Protein AF-A0A0B2SKM9-F1 (afdb_monomer)

Secondary structure (DSSP, 8-state):
-HHHHHHHHHHHHHHTT-GGGHHHHHHHHHHHHHHSPPTTTSS-HHHHHHHHHHHHHHHHHHHHHHHHHHHHHHHHHHHHHHHHS------TT----EE--TTS-SSS---S-TTSS-SEE---

Mean predicted aligned error: 12.48 Å

Organism: Glycine soja (NCBI:txid3848)

InterPro domains:
  IPR012337 Ribonuclease H-like superfamily [SSF53098] (1-51)
  IPR036397 Ribonuclease H superfamily [G3DSA:3.30.420.10] (1-88)

pLDDT: mean 85.57, std 10.6, range [57.41, 98.44]

Foldseek 3Di:
DVLVVQLVVQLCVPCVVPVVCSVVSSVVSVVCQQADQDPVPRGGVVVVVVVVVVVVVVVVVVVVVVVVVVVVVVVVVVVVVVVVDDDDDDDPPDFDWDFDDLPPDPPQPDDPDSVPDDRTDDRD

Nearest PDB structures (foldseek):
  7q5b-assembly1_A  TM=4.207E-01  e=1.560E-02  Saccharomyces cerevisiae S288C

Solvent-accessible surface area (backbone atoms only — not comparable to full-atom values): 7584 Å² total; per-residue (Å²): 115,73,66,60,52,54,44,48,53,49,46,58,72,69,25,72,89,45,70,89,52,42,73,68,52,46,57,54,39,51,52,48,56,38,63,41,63,38,89,90,74,74,43,17,57,46,56,51,53,54,52,50,52,53,50,51,54,53,50,53,55,51,51,53,53,49,53,53,52,51,53,52,51,53,51,51,54,50,52,58,52,50,73,72,49,80,92,79,89,82,59,95,89,61,73,42,69,47,74,66,64,85,91,80,47,81,89,76,69,86,57,102,47,78,90,78,46,80,64,58,46,71,74,82

Sequence (124 aa):
EAMNRVVEQYLRAFVHQKPSSWGHYLIWAEWSYNTLTHSATGMSPYEITFAVEEWLTQRDRMLTSLVKKLSKAQQHMKEIANQQCRDVSYKEGDQVLVKLRPRRQTSVSGGVHSKLAKRFYGPF

Radius of gyration: 35.42 Å; Cα contacts (8 Å, |Δi|>4): 61; chains: 1; bounding box: 75×32×77 Å

Structure (mmCIF, N/CA/C/O backbone):
data_AF-A0A0B2SKM9-F1
#
_entry.id   AF-A0A0B2SKM9-F1
#
loop_
_atom_site.group_PDB
_atom_site.id
_atom_site.type_symbol
_atom_site.label_atom_id
_atom_site.label_alt_id
_atom_site.label_comp_id
_atom_site.label_asym_id
_atom_site.label_entity_id
_atom_site.label_seq_id
_atom_site.pdbx_PDB_ins_code
_atom_site.Cartn_x
_atom_site.Cartn_y
_atom_site.Cartn_z
_atom_site.occupancy
_atom_site.B_iso_or_equiv
_atom_site.auth_seq_id
_atom_site.auth_comp_id
_atom_site.auth_asym_id
_atom_site.auth_atom_id
_atom_site.pdbx_PDB_model_num
ATOM 1 N N . GLU A 1 1 ? 4.123 -0.055 -31.201 1.00 65.62 1 GLU A N 1
ATOM 2 C CA . GLU A 1 1 ? 4.823 0.054 -29.906 1.00 65.62 1 GLU A CA 1
ATOM 3 C C . GLU A 1 1 ? 6.156 0.776 -30.103 1.00 65.62 1 GLU A C 1
ATOM 5 O O . GLU A 1 1 ? 6.829 0.491 -31.088 1.00 65.62 1 GLU A O 1
ATOM 10 N N . ALA A 1 2 ? 6.493 1.769 -29.271 1.00 72.62 2 ALA A N 1
ATOM 11 C CA . ALA A 1 2 ? 7.671 2.630 -29.473 1.00 72.62 2 ALA A CA 1
ATOM 12 C C . ALA A 1 2 ? 9.001 1.916 -29.167 1.00 72.62 2 ALA A C 1
ATOM 14 O O . ALA A 1 2 ? 9.966 2.097 -29.903 1.00 72.62 2 ALA A O 1
ATOM 15 N N . MET A 1 3 ? 9.013 1.044 -28.154 1.00 76.94 3 MET A N 1
ATOM 16 C CA . MET A 1 3 ? 10.150 0.186 -27.799 1.00 76.94 3 MET A CA 1
ATOM 17 C C . MET A 1 3 ? 10.606 -0.677 -28.979 1.00 76.94 3 MET A C 1
ATOM 19 O O . MET A 1 3 ? 11.771 -0.634 -29.365 1.00 76.94 3 MET A O 1
ATOM 23 N N . ASN A 1 4 ? 9.667 -1.386 -29.616 1.00 82.06 4 ASN A N 1
ATOM 24 C CA . ASN A 1 4 ? 9.984 -2.289 -30.726 1.00 82.06 4 ASN A CA 1
ATOM 25 C C . ASN A 1 4 ? 10.637 -1.548 -31.896 1.00 82.06 4 ASN A C 1
ATOM 27 O O . ASN A 1 4 ? 11.501 -2.113 -32.549 1.00 82.06 4 ASN A O 1
ATOM 31 N N . ARG A 1 5 ? 10.298 -0.269 -32.121 1.00 83.81 5 ARG A N 1
ATOM 32 C CA . ARG A 1 5 ? 10.947 0.551 -33.157 1.00 83.81 5 ARG A CA 1
ATOM 33 C C . ARG A 1 5 ? 12.410 0.848 -32.830 1.00 83.81 5 ARG A C 1
ATOM 35 O O . ARG A 1 5 ? 13.239 0.794 -33.729 1.00 83.81 5 ARG A O 1
ATOM 42 N N . VAL A 1 6 ? 12.726 1.147 -31.568 1.00 81.75 6 VAL A N 1
ATOM 43 C CA . VAL A 1 6 ? 14.104 1.422 -31.122 1.00 81.75 6 VAL A CA 1
ATOM 44 C C . VAL A 1 6 ? 14.956 0.159 -31.220 1.00 81.75 6 VAL A C 1
ATOM 46 O O . VAL A 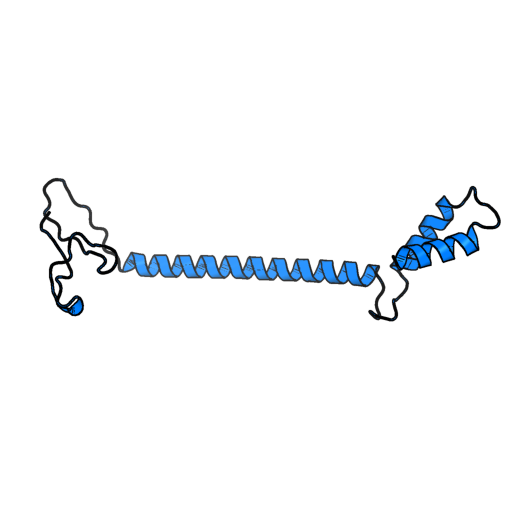1 6 ? 16.037 0.186 -31.806 1.00 81.75 6 VAL A O 1
ATOM 49 N N . VAL A 1 7 ? 14.436 -0.966 -30.725 1.00 82.44 7 VAL A N 1
ATOM 50 C CA . VAL A 1 7 ? 15.116 -2.268 -30.789 1.00 82.44 7 VAL A CA 1
ATOM 51 C C . VAL A 1 7 ? 15.306 -2.713 -32.240 1.00 82.44 7 VAL A C 1
ATOM 53 O O . VAL A 1 7 ? 16.394 -3.133 -32.624 1.00 82.44 7 VAL A O 1
ATOM 56 N N . GLU A 1 8 ? 14.284 -2.565 -33.082 1.00 84.94 8 GLU A N 1
ATOM 57 C CA . GLU A 1 8 ? 14.360 -2.907 -34.500 1.00 84.94 8 GLU A CA 1
ATOM 58 C C . GLU A 1 8 ? 15.356 -2.019 -35.256 1.00 84.94 8 GLU A C 1
ATOM 60 O O . GLU A 1 8 ? 16.122 -2.524 -36.073 1.00 84.94 8 GLU A O 1
ATOM 65 N N . GLN A 1 9 ? 15.399 -0.714 -34.975 1.00 85.25 9 GLN A N 1
ATOM 66 C CA . GLN A 1 9 ? 16.375 0.193 -35.580 1.00 85.25 9 GLN A CA 1
ATOM 67 C C . GLN A 1 9 ? 17.811 -0.167 -35.174 1.00 85.25 9 GLN A C 1
ATOM 69 O O . GLN A 1 9 ? 18.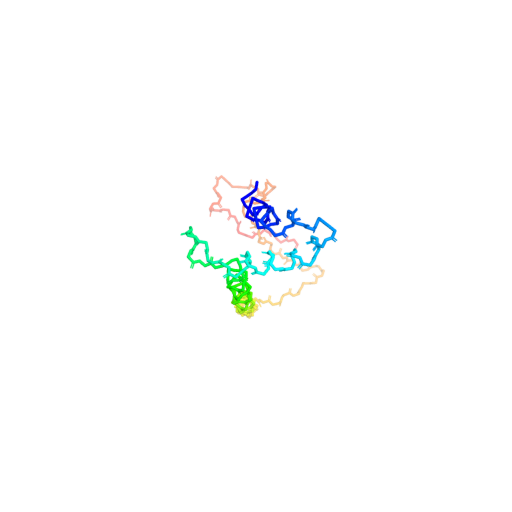696 -0.179 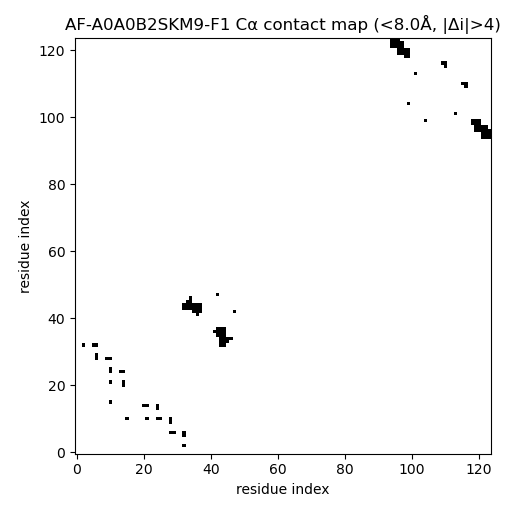-36.031 1.00 85.25 9 GLN A O 1
ATOM 74 N N . TYR A 1 10 ? 18.032 -0.513 -33.902 1.00 84.94 10 TYR A N 1
ATOM 75 C CA . TYR A 1 10 ? 19.326 -0.983 -33.410 1.00 84.94 10 TYR A CA 1
ATOM 76 C C . TYR A 1 10 ? 19.734 -2.282 -34.116 1.00 84.94 10 TYR A C 1
ATOM 78 O O . TYR A 1 10 ? 20.798 -2.364 -34.726 1.00 84.94 10 TYR A O 1
ATOM 86 N N . LEU A 1 11 ? 18.854 -3.285 -34.134 1.00 83.38 11 LEU A N 1
ATOM 87 C CA . LEU A 1 11 ? 19.130 -4.559 -34.796 1.00 83.38 11 LEU A CA 1
ATOM 88 C C . LEU A 1 11 ? 19.365 -4.383 -36.302 1.00 83.38 11 LEU A C 1
ATOM 90 O O . LEU A 1 11 ? 20.306 -4.962 -36.832 1.00 83.38 11 LEU A O 1
ATOM 94 N N . ARG A 1 12 ? 18.600 -3.536 -36.999 1.00 8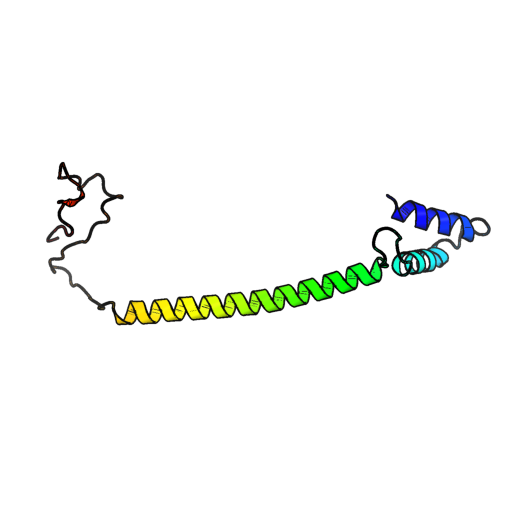4.56 12 ARG A N 1
ATOM 95 C CA . ARG A 1 12 ? 18.833 -3.238 -38.424 1.00 84.56 12 ARG A CA 1
ATOM 96 C C . ARG A 1 12 ? 20.222 -2.644 -38.678 1.00 84.56 12 ARG A C 1
ATOM 98 O O . ARG A 1 12 ? 20.821 -2.969 -39.699 1.00 84.56 12 ARG A O 1
ATOM 105 N N . ALA A 1 13 ? 20.747 -1.831 -37.762 1.00 81.94 13 ALA A N 1
ATOM 106 C CA . ALA A 1 13 ? 22.080 -1.246 -37.889 1.00 81.94 13 ALA A CA 1
ATOM 107 C C . ALA A 1 13 ? 23.213 -2.278 -37.713 1.00 81.94 13 ALA A C 1
ATOM 109 O O . ALA A 1 13 ? 24.209 -2.214 -38.429 1.00 81.94 13 ALA A O 1
ATOM 110 N N . PHE A 1 14 ? 23.061 -3.250 -36.805 1.00 75.31 14 PHE A N 1
ATOM 111 C CA . PHE A 1 14 ? 24.135 -4.196 -36.451 1.00 75.31 14 PHE A CA 1
ATOM 112 C C . PHE A 1 14 ? 24.032 -5.572 -37.124 1.00 75.31 14 PHE A C 1
ATOM 114 O O . PHE A 1 14 ? 25.038 -6.252 -37.315 1.00 75.31 14 PHE A O 1
ATOM 121 N N . VAL A 1 15 ? 22.830 -5.996 -37.515 1.00 76.81 15 VAL A N 1
ATOM 122 C CA . VAL A 1 15 ? 22.563 -7.349 -38.033 1.00 76.81 15 VAL A CA 1
ATOM 123 C C . VAL A 1 15 ? 22.678 -7.419 -39.560 1.00 76.81 15 VAL A C 1
ATOM 125 O O . VAL A 1 15 ? 22.819 -8.511 -40.110 1.00 76.81 15 VAL A O 1
ATOM 128 N N . HIS A 1 16 ? 22.705 -6.276 -40.259 1.00 73.12 16 HIS A N 1
ATOM 129 C CA . HIS A 1 16 ? 22.713 -6.229 -41.727 1.00 73.12 16 HIS A CA 1
ATOM 130 C C . HIS A 1 16 ? 23.876 -7.008 -42.363 1.00 73.12 16 HIS A C 1
ATOM 132 O O . HIS A 1 16 ? 23.691 -7.660 -43.386 1.00 73.12 16 HIS A O 1
ATOM 138 N N . GLN A 1 17 ? 25.058 -6.996 -41.739 1.00 73.00 17 GLN A N 1
ATOM 139 C CA . GLN A 1 17 ? 26.234 -7.693 -42.269 1.00 73.00 17 GLN A CA 1
ATOM 140 C C . GLN A 1 17 ? 26.261 -9.194 -41.937 1.00 73.00 17 GLN A C 1
ATOM 142 O O . GLN A 1 17 ? 26.915 -9.962 -42.641 1.00 73.00 17 GLN A O 1
ATOM 147 N N . LYS A 1 18 ? 25.580 -9.634 -40.866 1.00 77.94 18 LYS A N 1
ATOM 148 C CA . LYS A 1 18 ? 25.611 -11.033 -40.414 1.00 77.94 18 LYS A CA 1
ATOM 149 C C . LYS A 1 18 ? 24.315 -11.419 -39.677 1.00 77.94 18 LYS A C 1
ATOM 151 O O . LYS A 1 18 ? 24.249 -11.360 -38.447 1.00 77.94 18 LYS A O 1
ATOM 156 N N . PRO A 1 19 ? 23.275 -11.859 -40.408 1.00 78.00 19 PRO A N 1
ATOM 157 C CA . PRO A 1 19 ? 21.958 -12.122 -39.830 1.00 78.00 19 PRO A CA 1
ATOM 158 C C . PRO A 1 19 ? 21.938 -13.265 -38.810 1.00 78.00 19 PRO A C 1
ATOM 160 O O . PRO A 1 19 ? 21.097 -13.275 -37.920 1.00 78.00 19 PRO A O 1
ATOM 163 N N . SER A 1 20 ? 22.889 -14.201 -38.872 1.00 83.25 20 SER A N 1
ATOM 164 C CA . SER A 1 20 ? 22.976 -15.338 -37.947 1.00 83.25 20 SER A CA 1
ATOM 165 C C . SER A 1 20 ? 23.416 -14.966 -36.524 1.00 83.25 20 SER A C 1
ATOM 167 O O . SER A 1 20 ? 23.252 -15.772 -35.615 1.00 83.25 20 SER A O 1
ATOM 169 N N . SER A 1 21 ? 23.976 -13.770 -36.306 1.00 81.44 21 SER A N 1
ATOM 170 C CA . SER A 1 21 ? 24.463 -13.312 -34.992 1.00 81.44 21 SER A CA 1
ATOM 171 C C . SER A 1 21 ? 23.498 -12.373 -34.257 1.00 81.44 21 SER A C 1
ATOM 173 O O . SER A 1 21 ? 23.881 -11.763 -33.261 1.00 81.44 21 SER A O 1
ATOM 175 N N . TRP A 1 22 ? 22.247 -12.255 -34.713 1.00 82.94 22 TRP A N 1
ATOM 176 C CA . TRP A 1 22 ? 21.252 -11.334 -34.145 1.00 82.94 22 TRP A CA 1
ATOM 177 C C . TRP A 1 22 ? 21.040 -11.504 -32.629 1.00 82.94 22 TRP A C 1
ATOM 179 O O . TRP A 1 22 ? 20.896 -10.508 -31.924 1.00 82.94 22 TRP A O 1
ATOM 189 N N . GLY A 1 23 ? 21.104 -12.737 -32.111 1.00 85.81 23 GLY A N 1
ATOM 190 C CA . GLY A 1 23 ? 20.937 -13.019 -30.682 1.00 85.81 23 GLY A CA 1
ATOM 191 C C . GLY A 1 23 ? 22.011 -12.382 -29.790 1.00 85.81 23 GLY A C 1
ATOM 192 O O . GLY A 1 23 ? 21.706 -11.968 -28.677 1.00 85.81 23 GLY A O 1
ATOM 193 N N . HIS A 1 24 ? 23.248 -12.221 -30.281 1.00 85.62 24 HIS A N 1
ATOM 194 C CA . HIS A 1 24 ? 24.306 -11.530 -29.531 1.00 85.62 24 HIS A CA 1
ATOM 195 C C . HIS A 1 24 ? 24.031 -10.023 -29.421 1.00 85.62 24 HIS A C 1
ATOM 197 O O . HIS A 1 24 ? 24.275 -9.415 -28.382 1.00 85.62 24 HIS A O 1
ATOM 203 N N . TYR A 1 25 ? 23.482 -9.424 -30.480 1.00 84.88 25 TYR A N 1
ATOM 204 C CA . TYR A 1 25 ? 23.138 -8.001 -30.509 1.00 84.88 25 TYR A CA 1
ATOM 205 C C . TYR A 1 25 ? 21.854 -7.676 -29.748 1.00 84.88 25 TYR A C 1
ATOM 207 O O . TYR A 1 25 ? 21.670 -6.528 -29.352 1.00 84.88 25 TYR A O 1
ATOM 215 N N . LEU A 1 26 ? 20.992 -8.667 -29.506 1.00 86.44 26 LEU A N 1
ATOM 216 C CA . LEU A 1 26 ? 19.768 -8.482 -28.732 1.00 86.44 26 LEU A CA 1
ATOM 217 C C . LEU A 1 26 ? 20.066 -8.032 -27.296 1.00 86.44 26 LEU A C 1
ATOM 219 O O . LEU A 1 26 ? 19.442 -7.089 -26.825 1.00 86.44 26 LEU A O 1
ATOM 223 N N . ILE A 1 27 ? 21.060 -8.644 -26.644 1.00 87.50 27 ILE A N 1
ATOM 224 C CA . ILE A 1 27 ? 21.469 -8.289 -25.274 1.00 87.50 27 ILE A CA 1
ATOM 225 C C . ILE A 1 27 ? 21.940 -6.829 -25.216 1.00 87.50 27 ILE A C 1
ATOM 227 O O . ILE A 1 27 ? 21.569 -6.080 -24.316 1.00 87.50 27 ILE A O 1
ATOM 231 N N . TRP A 1 28 ? 22.721 -6.394 -26.208 1.00 86.25 28 TRP A N 1
ATOM 232 C CA . TRP A 1 28 ? 23.191 -5.010 -26.295 1.00 86.25 28 TRP A CA 1
ATOM 233 C C . TRP A 1 28 ? 22.065 -4.023 -26.612 1.00 86.25 28 TRP A C 1
ATOM 235 O O . TRP A 1 28 ? 22.042 -2.927 -26.052 1.00 86.25 28 TRP A O 1
ATOM 245 N N . ALA A 1 29 ? 21.111 -4.415 -27.460 1.00 88.25 29 ALA A N 1
ATOM 246 C CA . ALA A 1 29 ? 19.929 -3.614 -27.756 1.00 88.25 29 ALA A CA 1
ATOM 247 C C . ALA A 1 29 ? 19.073 -3.410 -26.497 1.00 88.25 29 ALA A C 1
ATOM 249 O O . ALA A 1 29 ? 18.722 -2.276 -26.177 1.00 88.25 29 ALA A O 1
ATOM 250 N N . GLU A 1 30 ? 18.806 -4.483 -25.750 1.00 88.81 30 GLU A N 1
ATOM 251 C CA . GLU A 1 30 ? 18.085 -4.441 -24.477 1.00 88.81 30 GLU A CA 1
ATOM 252 C C . GLU A 1 30 ? 18.808 -3.568 -23.447 1.00 88.81 30 GLU A C 1
ATOM 254 O O . GLU A 1 30 ? 18.202 -2.664 -22.873 1.00 88.81 30 GLU A O 1
ATOM 259 N N . TRP A 1 31 ? 20.115 -3.777 -23.258 1.00 88.31 31 TRP A N 1
ATOM 260 C CA . TRP A 1 31 ? 20.911 -2.971 -22.334 1.00 88.31 31 TRP A CA 1
ATOM 261 C C . TRP A 1 31 ? 20.887 -1.486 -22.709 1.00 88.31 31 TRP A C 1
ATOM 263 O O . TRP A 1 31 ? 20.675 -0.635 -21.844 1.00 88.31 31 TRP A O 1
ATOM 273 N N . SER A 1 32 ? 21.043 -1.166 -23.998 1.00 88.38 32 SER A N 1
ATOM 274 C CA . SER A 1 32 ? 20.992 0.219 -24.472 1.00 88.38 32 SER A CA 1
ATOM 275 C C . SER A 1 32 ? 19.625 0.848 -24.215 1.00 88.38 32 SER A C 1
ATOM 277 O O . SER A 1 32 ? 19.549 1.948 -23.685 1.00 88.38 32 SER A O 1
ATOM 279 N N . TYR A 1 33 ? 18.536 0.133 -24.499 1.00 89.31 33 TYR A N 1
ATOM 280 C CA . TYR A 1 33 ? 17.186 0.626 -24.260 1.00 89.31 33 TYR A CA 1
ATOM 281 C C . TYR A 1 33 ? 16.913 0.852 -22.768 1.00 89.31 33 TYR A C 1
ATOM 283 O O . TYR A 1 33 ? 16.403 1.901 -22.388 1.00 89.31 33 TYR A O 1
ATOM 291 N N . ASN A 1 34 ? 17.301 -0.097 -21.914 1.00 92.25 34 ASN A N 1
ATOM 292 C CA . ASN A 1 34 ? 17.045 -0.030 -20.476 1.00 92.25 34 ASN A CA 1
ATOM 293 C C . ASN A 1 34 ? 17.845 1.070 -19.765 1.00 92.25 34 ASN A C 1
ATOM 295 O O . ASN A 1 34 ? 17.406 1.534 -18.715 1.00 92.25 34 ASN A O 1
ATOM 299 N N . THR A 1 35 ? 18.988 1.489 -20.318 1.00 91.50 35 THR A N 1
ATOM 300 C CA . THR A 1 35 ? 19.884 2.497 -19.718 1.00 91.50 35 THR A CA 1
ATOM 301 C C . THR A 1 35 ? 19.792 3.879 -20.365 1.00 91.50 35 THR A C 1
ATOM 303 O O . THR A 1 35 ? 20.226 4.862 -19.765 1.00 91.50 35 THR A O 1
ATOM 306 N N . LEU A 1 36 ? 19.216 3.992 -21.565 1.00 91.25 36 LEU A N 1
ATOM 307 C CA . LEU A 1 36 ? 19.024 5.276 -22.234 1.00 91.25 36 LEU A CA 1
ATOM 308 C C . LEU A 1 36 ? 17.899 6.081 -21.582 1.00 91.25 36 LEU A C 1
ATOM 310 O O . LEU A 1 36 ? 16.808 5.579 -21.318 1.00 91.25 36 LEU A O 1
ATOM 314 N N . THR A 1 37 ? 18.146 7.370 -21.376 1.00 91.25 37 THR A N 1
ATOM 315 C CA . THR A 1 37 ? 17.145 8.295 -20.850 1.00 91.25 37 THR A CA 1
ATOM 316 C C . THR A 1 37 ? 16.143 8.684 -21.935 1.00 91.25 37 THR A C 1
ATOM 318 O O . THR A 1 37 ? 16.504 9.055 -23.054 1.00 91.25 37 THR A O 1
ATOM 321 N N . HIS A 1 38 ? 14.851 8.615 -21.611 1.00 89.12 38 HIS A N 1
ATOM 322 C CA . HIS A 1 38 ? 13.796 9.033 -22.532 1.00 89.12 38 HIS A CA 1
ATOM 323 C C . HIS A 1 38 ? 13.485 10.519 -22.349 1.00 89.12 38 HIS A C 1
ATOM 325 O O . HIS A 1 38 ? 13.299 10.991 -21.231 1.00 89.12 38 HIS A O 1
ATOM 331 N N . SER A 1 39 ? 13.345 11.261 -23.449 1.00 87.62 39 SER A N 1
ATOM 332 C CA . SER A 1 39 ? 13.097 12.712 -23.418 1.00 87.62 39 SER A CA 1
ATOM 333 C C . SER A 1 39 ? 11.794 13.114 -22.716 1.00 87.62 39 SER A C 1
ATOM 335 O O . SER A 1 39 ? 11.721 14.196 -22.144 1.00 87.62 39 SER A O 1
ATOM 337 N N . ALA A 1 40 ? 10.772 12.255 -22.741 1.00 87.19 40 ALA A N 1
ATOM 338 C CA . ALA A 1 40 ? 9.482 12.524 -22.110 1.00 87.19 40 ALA A CA 1
ATOM 339 C C . ALA A 1 40 ? 9.510 12.384 -20.577 1.00 87.19 40 ALA A C 1
ATOM 341 O O . ALA A 1 40 ? 8.798 13.108 -19.888 1.00 87.19 40 ALA A O 1
ATOM 342 N N . THR A 1 41 ? 10.301 11.446 -20.046 1.00 88.38 41 THR A N 1
ATOM 343 C CA . THR A 1 41 ? 10.373 11.143 -18.604 1.00 88.38 41 THR A CA 1
ATOM 344 C C . THR A 1 41 ? 11.628 11.705 -17.9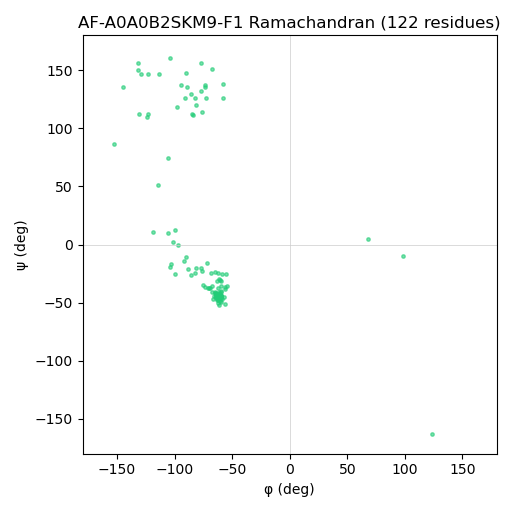40 1.00 88.38 41 THR A C 1
ATOM 346 O O . THR A 1 41 ? 11.664 11.816 -16.720 1.00 88.38 41 THR A O 1
ATOM 349 N N . GLY A 1 42 ? 12.666 12.034 -18.715 1.00 93.00 42 GLY A N 1
ATOM 350 C CA . GLY A 1 42 ? 13.983 12.432 -18.211 1.00 93.00 42 GLY A CA 1
ATOM 351 C C . GLY A 1 42 ? 14.760 11.302 -17.525 1.00 93.00 42 GLY A C 1
ATOM 352 O O . GLY A 1 42 ? 15.836 11.551 -16.996 1.00 93.00 42 GLY A O 1
ATOM 353 N N . MET A 1 43 ? 14.229 10.078 -17.536 1.00 91.62 43 MET A N 1
ATOM 354 C CA . MET A 1 43 ? 14.776 8.902 -16.856 1.00 91.62 43 MET A CA 1
ATOM 355 C C . MET A 1 43 ? 14.821 7.718 -17.817 1.00 91.62 43 MET A C 1
ATOM 357 O O . MET A 1 43 ? 14.057 7.656 -18.790 1.00 91.62 43 MET A O 1
ATOM 361 N N . SER A 1 44 ? 15.707 6.775 -17.536 1.00 93.62 44 SER A N 1
ATOM 3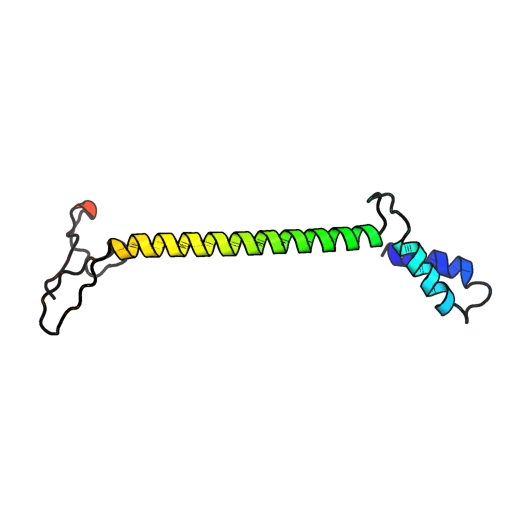62 C CA . SER A 1 44 ? 15.754 5.485 -18.214 1.00 93.62 44 SER A CA 1
ATOM 363 C C . SER A 1 44 ? 14.655 4.541 -17.708 1.00 93.62 44 SER A C 1
ATOM 365 O O . SER A 1 44 ? 14.179 4.690 -16.576 1.00 93.62 44 SER A O 1
ATOM 367 N N . PRO A 1 45 ? 14.231 3.547 -18.510 1.00 93.06 45 PRO A N 1
ATOM 368 C CA . PRO A 1 45 ? 13.261 2.555 -18.061 1.00 93.06 45 PRO A CA 1
ATOM 369 C C . PRO A 1 45 ? 13.718 1.832 -16.789 1.00 93.06 45 PRO A C 1
ATOM 371 O O . PRO A 1 45 ? 12.905 1.621 -15.892 1.00 93.06 45 PRO A O 1
ATOM 374 N N . TYR A 1 46 ? 15.016 1.523 -16.672 1.00 93.19 46 TYR A N 1
ATOM 375 C CA . TYR A 1 46 ? 15.585 0.891 -15.483 1.00 93.19 46 TYR A CA 1
ATOM 376 C C . TYR A 1 46 ? 15.403 1.751 -14.223 1.00 93.19 46 TYR A C 1
ATOM 378 O O . TYR A 1 46 ? 14.885 1.268 -13.215 1.00 93.19 46 TYR A O 1
ATOM 386 N N . GLU A 1 47 ? 15.744 3.040 -14.288 1.00 93.31 47 GLU A N 1
ATOM 387 C CA . GLU A 1 47 ? 15.571 3.968 -13.161 1.00 93.31 47 GLU A CA 1
ATOM 388 C C . GLU A 1 47 ? 14.107 4.081 -12.733 1.00 93.31 47 GLU A C 1
ATOM 390 O O . GLU A 1 47 ? 13.810 4.081 -11.539 1.00 93.31 47 GLU A O 1
ATOM 395 N N . ILE A 1 48 ? 13.181 4.115 -13.696 1.00 93.88 48 ILE A N 1
ATOM 396 C CA . ILE A 1 48 ? 11.743 4.150 -13.409 1.00 93.88 48 ILE A CA 1
ATOM 397 C C . ILE A 1 48 ? 11.318 2.880 -12.671 1.00 93.88 48 ILE A C 1
ATOM 399 O O . ILE A 1 48 ? 10.630 2.972 -11.656 1.00 93.88 48 ILE A O 1
ATOM 403 N N . THR A 1 49 ? 11.719 1.698 -13.150 1.00 92.75 49 THR A N 1
ATOM 404 C CA . THR A 1 49 ? 11.347 0.433 -12.495 1.00 92.75 49 THR A CA 1
ATOM 405 C C . THR A 1 49 ? 11.876 0.350 -11.068 1.00 92.75 49 THR A C 1
ATOM 407 O O . THR A 1 49 ? 11.117 0.010 -10.160 1.00 92.75 49 THR A O 1
ATOM 410 N N . PHE A 1 50 ? 13.131 0.750 -10.856 1.00 92.88 50 PHE A N 1
ATOM 411 C CA . PHE A 1 50 ? 13.749 0.770 -9.537 1.00 92.88 50 PHE A CA 1
ATOM 412 C C . PHE A 1 50 ? 13.046 1.754 -8.590 1.00 92.88 50 PHE A C 1
ATOM 414 O O . PHE A 1 50 ? 12.698 1.399 -7.465 1.00 92.88 50 PHE A O 1
ATOM 421 N N . ALA A 1 51 ? 12.760 2.972 -9.060 1.00 92.50 51 ALA A N 1
ATOM 422 C CA . ALA A 1 51 ? 12.042 3.968 -8.270 1.00 92.50 51 ALA A CA 1
ATOM 423 C C . ALA A 1 51 ? 10.636 3.479 -7.885 1.00 92.50 51 ALA A C 1
ATOM 425 O O . ALA A 1 51 ? 10.217 3.621 -6.738 1.00 92.50 51 ALA A O 1
ATOM 426 N N . VAL A 1 52 ? 9.910 2.855 -8.818 1.00 94.94 52 VAL A N 1
ATOM 427 C CA . VAL A 1 52 ? 8.582 2.287 -8.543 1.00 94.94 52 VAL A CA 1
ATOM 428 C C . VAL A 1 52 ? 8.657 1.188 -7.480 1.00 94.94 52 VAL A C 1
ATOM 430 O O . VAL A 1 52 ? 7.820 1.165 -6.575 1.00 94.94 52 VAL A O 1
ATOM 433 N N . GLU A 1 53 ? 9.655 0.307 -7.542 1.00 95.25 53 GLU A N 1
ATOM 434 C CA . GLU A 1 53 ? 9.855 -0.755 -6.550 1.00 95.25 53 GLU A CA 1
ATOM 435 C C . GLU A 1 53 ? 10.128 -0.193 -5.144 1.00 95.25 53 GLU A C 1
ATOM 437 O O . GLU A 1 53 ? 9.518 -0.628 -4.155 1.00 95.25 53 GLU A O 1
ATOM 442 N N . GLU A 1 54 ? 10.972 0.835 -5.044 1.00 95.44 54 GLU A N 1
ATOM 443 C CA . GLU A 1 54 ? 11.242 1.528 -3.783 1.00 95.44 54 GLU A CA 1
ATOM 444 C C . GLU A 1 54 ? 9.968 2.171 -3.210 1.00 95.44 54 GLU A C 1
ATOM 446 O O . GLU A 1 54 ? 9.647 2.006 -2.025 1.00 95.44 54 GLU A O 1
ATOM 451 N N . TRP A 1 55 ? 9.188 2.844 -4.058 1.00 95.88 55 TRP A N 1
ATOM 452 C CA . TRP A 1 55 ? 7.954 3.521 -3.657 1.00 95.88 55 TRP A CA 1
ATOM 453 C C . TRP A 1 55 ? 6.890 2.539 -3.167 1.00 95.88 55 TRP A C 1
ATOM 455 O O . TRP A 1 55 ? 6.233 2.793 -2.152 1.00 95.88 55 TRP A O 1
ATOM 465 N N . LEU A 1 56 ? 6.728 1.401 -3.848 1.00 96.38 56 LEU A N 1
ATOM 466 C CA . LEU A 1 56 ? 5.819 0.335 -3.421 1.00 96.38 56 LEU A CA 1
ATOM 467 C C . LEU A 1 56 ? 6.231 -0.224 -2.058 1.00 96.38 56 LEU A C 1
ATOM 469 O O . LEU A 1 56 ? 5.397 -0.333 -1.157 1.00 96.38 56 LEU A O 1
ATOM 473 N N . THR A 1 57 ? 7.527 -0.464 -1.864 1.00 96.69 57 THR A N 1
ATOM 474 C CA . THR A 1 57 ? 8.068 -0.943 -0.589 1.00 96.69 57 THR A CA 1
ATOM 475 C C . THR A 1 57 ? 7.793 0.047 0.546 1.00 96.69 57 THR A C 1
ATOM 477 O O . THR A 1 57 ? 7.356 -0.335 1.637 1.00 96.69 57 THR A O 1
ATOM 480 N N . GLN A 1 58 ? 8.012 1.343 0.313 1.00 97.31 58 GLN A N 1
ATOM 481 C CA . GLN A 1 58 ? 7.728 2.382 1.301 1.00 97.31 58 GLN A CA 1
ATOM 482 C C . GLN A 1 58 ? 6.231 2.476 1.618 1.00 97.31 58 GLN A C 1
ATOM 484 O O . GLN A 1 58 ? 5.850 2.577 2.791 1.00 97.31 58 GLN A O 1
ATOM 489 N N . ARG A 1 59 ? 5.375 2.411 0.594 1.00 97.94 59 ARG A N 1
ATOM 490 C CA . ARG A 1 59 ? 3.919 2.416 0.757 1.00 97.94 59 ARG A CA 1
ATOM 491 C C . ARG A 1 59 ? 3.460 1.246 1.620 1.00 97.94 59 ARG A C 1
ATOM 493 O O . ARG A 1 59 ? 2.693 1.453 2.558 1.00 97.94 59 ARG A O 1
ATOM 500 N N . ASP A 1 60 ? 3.952 0.042 1.357 1.00 98.12 60 ASP A N 1
ATOM 501 C CA . ASP A 1 60 ? 3.537 -1.161 2.079 1.00 98.12 60 ASP A CA 1
ATOM 502 C C . ASP A 1 60 ? 3.996 -1.129 3.549 1.00 98.12 60 ASP A C 1
ATOM 504 O O . ASP A 1 60 ? 3.238 -1.503 4.453 1.00 98.12 60 ASP A O 1
ATOM 508 N N . ARG A 1 61 ? 5.179 -0.561 3.832 1.00 97.62 61 ARG A N 1
ATOM 509 C CA . ARG A 1 61 ? 5.629 -0.276 5.211 1.00 97.62 61 ARG A CA 1
ATOM 510 C C . ARG A 1 61 ? 4.677 0.681 5.934 1.00 97.62 61 ARG A C 1
ATOM 512 O O . ARG A 1 61 ? 4.291 0.430 7.080 1.00 97.62 61 ARG A O 1
ATOM 519 N N . MET A 1 62 ? 4.278 1.765 5.269 1.00 97.88 62 MET A N 1
ATOM 520 C CA . MET A 1 62 ? 3.348 2.751 5.828 1.00 97.88 62 MET A CA 1
ATOM 521 C C . MET A 1 62 ? 1.966 2.138 6.078 1.00 97.88 62 MET A C 1
ATOM 523 O O . MET A 1 62 ? 1.414 2.308 7.166 1.00 97.88 62 MET A O 1
ATOM 527 N N . LEU A 1 63 ? 1.440 1.369 5.121 1.00 97.88 63 LEU A N 1
ATOM 528 C CA . LEU A 1 63 ? 0.167 0.655 5.251 1.00 97.88 63 LEU A CA 1
ATOM 529 C C . LEU A 1 63 ? 0.188 -0.329 6.422 1.00 97.88 63 LEU A C 1
ATOM 531 O O . LEU A 1 63 ? -0.730 -0.326 7.240 1.00 97.88 63 LEU A O 1
ATOM 535 N N . THR A 1 64 ? 1.263 -1.102 6.571 1.00 98.19 64 THR A N 1
ATOM 536 C CA . THR A 1 64 ? 1.423 -2.040 7.693 1.00 98.19 64 THR A CA 1
ATOM 537 C C . THR A 1 64 ? 1.389 -1.314 9.041 1.00 98.19 64 THR A C 1
ATOM 539 O O . THR A 1 64 ? 0.696 -1.732 9.973 1.00 98.19 64 THR A O 1
ATOM 542 N N . SER A 1 65 ? 2.094 -0.183 9.148 1.00 98.06 65 SER A N 1
ATOM 543 C CA . SER A 1 65 ? 2.089 0.657 10.351 1.00 98.06 65 SER A CA 1
ATOM 544 C C . SER A 1 6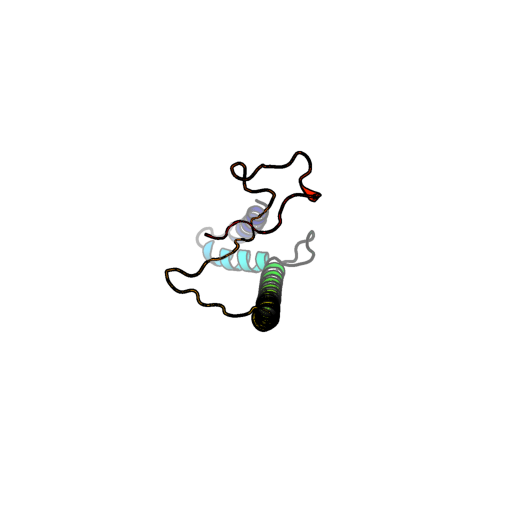5 ? 0.696 1.226 10.650 1.00 98.06 65 SER A C 1
ATOM 546 O O . SER A 1 65 ? 0.238 1.181 11.796 1.00 98.06 65 SER A O 1
ATOM 548 N N . LEU A 1 66 ? -0.007 1.713 9.624 1.00 98.25 66 LEU A N 1
ATOM 549 C CA . LEU A 1 66 ? -1.364 2.250 9.740 1.00 98.25 66 LEU A CA 1
ATOM 550 C C . LEU A 1 66 ? -2.359 1.192 10.218 1.00 98.25 66 LEU A C 1
ATOM 552 O O . LEU A 1 66 ? -3.066 1.427 11.198 1.00 98.25 66 LEU A O 1
ATOM 556 N N . VAL A 1 67 ? -2.370 0.017 9.586 1.00 98.25 67 VAL A N 1
ATOM 557 C CA . VAL A 1 67 ? -3.240 -1.106 9.966 1.00 98.25 67 VAL A CA 1
ATOM 558 C C . VAL A 1 67 ? -3.003 -1.498 11.424 1.00 98.25 67 VAL A C 1
ATOM 560 O O . VAL A 1 67 ? -3.957 -1.629 12.193 1.00 98.25 67 VAL A O 1
ATOM 563 N N . LYS A 1 68 ? -1.737 -1.598 11.848 1.00 98.31 68 LYS A N 1
ATOM 564 C CA . LYS A 1 68 ? -1.382 -1.912 13.238 1.00 98.31 68 LYS A CA 1
ATOM 565 C C . LYS A 1 68 ? -1.910 -0.865 14.223 1.00 98.31 68 LYS A C 1
ATOM 567 O O . LYS A 1 68 ? -2.472 -1.224 15.259 1.00 98.31 68 LYS A O 1
ATOM 572 N N . LYS A 1 69 ? -1.743 0.427 13.921 1.00 98.19 69 LYS A N 1
ATOM 573 C CA . LYS A 1 69 ? -2.240 1.518 14.777 1.00 98.19 69 LYS A CA 1
ATOM 574 C C . LYS A 1 69 ? -3.764 1.513 14.867 1.00 98.19 69 LYS A C 1
ATOM 576 O O . LYS A 1 69 ? -4.301 1.665 15.961 1.00 98.19 69 LYS A O 1
ATOM 581 N N . LEU A 1 70 ? -4.445 1.304 13.743 1.00 98.44 70 LEU A N 1
ATOM 582 C CA . LEU A 1 70 ? -5.902 1.285 13.679 1.00 98.44 70 LEU A CA 1
ATOM 583 C C . LEU A 1 70 ? -6.480 0.106 14.467 1.00 98.44 70 LEU A C 1
ATOM 585 O O . LEU A 1 70 ? -7.385 0.302 15.273 1.00 98.44 70 LEU A O 1
ATOM 589 N N . SER A 1 71 ? -5.893 -1.083 14.322 1.00 98.38 71 SER A N 1
ATOM 590 C CA . SER A 1 71 ? -6.263 -2.261 15.113 1.00 98.38 71 SER A CA 1
ATOM 591 C C . SER A 1 71 ? -6.076 -2.021 16.617 1.00 98.38 71 SER A C 1
ATOM 593 O O . SER A 1 71 ? -6.981 -2.299 17.404 1.00 98.38 71 SER A O 1
ATOM 595 N N . LYS A 1 72 ? -4.955 -1.409 17.027 1.00 98.12 72 LYS A N 1
ATOM 596 C CA . LYS A 1 72 ? -4.720 -1.045 18.433 1.00 98.12 72 LYS A CA 1
ATOM 597 C C . LYS A 1 72 ? -5.757 -0.043 18.954 1.00 98.12 72 LYS A C 1
ATOM 599 O O . LYS A 1 72 ? -6.255 -0.208 20.063 1.00 98.12 72 LYS A O 1
ATOM 604 N N . ALA A 1 73 ? -6.094 0.980 18.167 1.00 97.31 73 ALA A N 1
ATOM 605 C CA . ALA A 1 73 ? -7.103 1.968 18.543 1.00 97.31 73 ALA A CA 1
ATOM 606 C C . ALA A 1 73 ? -8.494 1.330 18.688 1.00 97.31 73 ALA A C 1
ATOM 608 O O . ALA A 1 73 ? -9.172 1.559 19.686 1.00 97.31 73 ALA A O 1
ATOM 609 N N . GLN A 1 74 ? -8.887 0.472 17.741 1.00 98.06 74 GLN A N 1
ATOM 610 C CA . GLN A 1 74 ? -10.144 -0.280 17.801 1.00 98.06 74 GLN A CA 1
ATOM 611 C C . GLN A 1 74 ? -10.217 -1.177 19.039 1.00 98.06 74 GLN A C 1
ATOM 613 O O . GLN A 1 74 ? -11.242 -1.204 19.720 1.00 98.06 74 GLN A O 1
ATOM 618 N N . GLN A 1 75 ? -9.128 -1.879 19.356 1.00 97.62 75 GLN A N 1
ATOM 619 C CA . GLN A 1 75 ? -9.049 -2.725 20.542 1.00 97.62 75 GLN A CA 1
ATOM 620 C C . GLN A 1 75 ? -9.196 -1.902 21.828 1.00 97.62 75 GLN A C 1
ATOM 622 O O . GLN A 1 75 ? -9.981 -2.264 22.699 1.00 97.62 75 GLN A O 1
ATOM 627 N N . HIS A 1 76 ? -8.531 -0.751 21.911 1.00 96.75 76 HIS A N 1
ATOM 628 C CA . HIS A 1 76 ? -8.654 0.135 23.064 1.00 96.75 76 HIS A CA 1
ATOM 629 C C . HIS A 1 76 ? -10.080 0.682 23.238 1.00 96.75 76 HIS A C 1
ATOM 631 O O . HIS A 1 76 ? -10.624 0.681 24.341 1.00 96.75 76 HIS A O 1
ATOM 637 N N . MET A 1 77 ? -10.732 1.088 22.144 1.00 96.00 77 MET A N 1
ATOM 638 C CA . MET A 1 77 ? -12.135 1.514 22.174 1.00 96.00 77 MET A CA 1
ATOM 639 C C . MET A 1 77 ? -13.055 0.398 22.679 1.00 96.00 77 MET A C 1
ATOM 641 O O . MET A 1 77 ? -13.968 0.660 23.463 1.00 96.00 77 MET A O 1
ATOM 645 N N . LYS A 1 78 ? -12.805 -0.847 22.252 1.00 94.88 78 LYS A N 1
ATOM 646 C CA . LYS A 1 78 ? -13.541 -2.027 22.716 1.00 94.88 78 LYS A CA 1
ATOM 647 C C . LYS A 1 78 ? -13.328 -2.266 24.209 1.00 94.88 78 LYS A C 1
ATOM 649 O O . LYS A 1 78 ? -14.293 -2.539 24.909 1.00 94.88 78 LYS A O 1
ATOM 654 N N . GLU A 1 79 ? -12.102 -2.140 24.704 1.00 94.81 79 GLU A N 1
ATOM 655 C CA . GLU A 1 79 ? -11.783 -2.304 26.127 1.00 94.81 79 GLU A CA 1
ATOM 656 C C . GLU A 1 79 ? -12.493 -1.262 26.995 1.00 94.81 79 GLU A C 1
ATOM 658 O O . GLU A 1 79 ? -13.145 -1.635 27.967 1.00 94.81 79 GLU A O 1
ATOM 663 N N . ILE A 1 80 ? -12.450 0.018 26.610 1.00 93.19 80 ILE A N 1
ATOM 664 C CA . ILE A 1 80 ? -13.163 1.089 27.323 1.00 93.19 80 ILE A CA 1
ATOM 665 C C . ILE A 1 80 ? -14.675 0.835 27.309 1.00 93.19 80 ILE A C 1
ATOM 667 O O . ILE A 1 80 ? -15.334 0.955 28.342 1.00 93.19 80 ILE A O 1
ATOM 671 N N . ALA A 1 81 ? -15.236 0.469 26.153 1.00 90.31 81 ALA A N 1
ATOM 672 C CA . ALA A 1 81 ? -16.661 0.172 26.046 1.00 90.31 81 ALA A CA 1
ATOM 673 C C . ALA A 1 81 ? -17.049 -1.018 26.936 1.00 90.31 81 ALA A C 1
ATOM 675 O O . ALA A 1 81 ? -18.024 -0.934 27.679 1.00 90.31 81 ALA A O 1
ATOM 676 N N . ASN A 1 82 ? -16.249 -2.086 26.919 1.00 91.25 82 ASN A N 1
ATOM 677 C CA . ASN A 1 82 ? -16.471 -3.275 27.735 1.00 91.25 82 ASN A CA 1
ATOM 678 C C . ASN A 1 82 ? -16.406 -2.971 29.237 1.00 91.25 82 ASN A C 1
ATOM 680 O O . ASN A 1 82 ? -17.212 -3.516 29.979 1.00 91.25 82 ASN A O 1
ATOM 684 N N . GLN A 1 83 ? -15.515 -2.079 29.689 1.00 90.50 83 GLN A N 1
ATOM 685 C CA . GLN A 1 83 ? -15.457 -1.655 31.097 1.00 90.50 83 GLN A CA 1
ATOM 686 C C . GLN A 1 83 ? -16.756 -0.988 31.573 1.00 90.50 83 GLN A C 1
ATOM 688 O O . GLN A 1 83 ? -17.104 -1.084 32.747 1.00 90.50 83 GLN A O 1
ATOM 693 N N . GLN A 1 84 ? -17.477 -0.307 30.677 1.00 84.88 84 GLN A N 1
ATOM 694 C CA . GLN A 1 84 ? -18.759 0.336 30.987 1.00 84.88 84 GLN A CA 1
ATOM 695 C C . GLN A 1 84 ? -19.967 -0.586 30.767 1.00 84.88 84 GLN A C 1
ATOM 697 O O . GLN A 1 84 ? -21.087 -0.246 31.159 1.00 84.88 84 GLN A O 1
ATOM 702 N N . CYS A 1 85 ? -19.771 -1.746 30.140 1.00 83.81 85 CYS A N 1
ATOM 703 C CA . CYS A 1 85 ? -20.811 -2.747 29.974 1.00 83.81 85 CYS A CA 1
ATOM 704 C C . CYS A 1 85 ? -20.876 -3.645 31.212 1.00 83.81 85 CYS A C 1
ATOM 706 O O . CYS A 1 85 ? -19.877 -4.197 31.663 1.00 83.81 85 CYS A O 1
ATOM 708 N N . ARG A 1 86 ? -22.081 -3.814 31.758 1.00 82.81 86 ARG A N 1
ATOM 709 C CA . ARG A 1 86 ? -22.328 -4.773 32.835 1.00 82.81 86 ARG A CA 1
ATOM 710 C C . ARG A 1 86 ? -22.525 -6.150 32.211 1.00 82.81 86 ARG A C 1
ATOM 712 O O . ARG A 1 86 ? -23.380 -6.286 31.337 1.00 82.81 86 ARG A O 1
ATOM 719 N N . ASP A 1 87 ? -21.761 -7.138 32.661 1.00 81.25 87 ASP A N 1
ATOM 720 C CA . ASP A 1 87 ? -22.006 -8.529 32.289 1.00 81.25 87 ASP A CA 1
ATOM 721 C C . ASP A 1 87 ? -23.212 -9.036 33.090 1.00 81.25 87 ASP A C 1
ATOM 723 O O . ASP A 1 87 ? -23.189 -9.043 34.324 1.00 81.25 87 ASP A O 1
ATOM 727 N N . VAL A 1 88 ? -24.313 -9.331 32.399 1.00 85.56 88 VAL A N 1
ATOM 728 C CA . VAL A 1 88 ? -25.580 -9.743 33.016 1.00 85.56 88 VAL A CA 1
ATOM 729 C C . VAL A 1 88 ? -25.970 -11.091 32.435 1.00 85.56 88 VAL A C 1
ATOM 731 O O . VAL A 1 88 ? -26.301 -11.193 31.254 1.00 85.56 88 VAL A O 1
ATOM 734 N N . SER A 1 89 ? -25.936 -12.119 33.279 1.00 87.38 89 SER A N 1
ATOM 735 C CA . SER A 1 89 ? -26.467 -13.441 32.973 1.00 87.38 89 SER A CA 1
ATOM 736 C C . SER A 1 89 ? -27.903 -13.555 33.486 1.00 87.38 89 SER A C 1
ATOM 738 O O . SER A 1 89 ? -28.218 -13.102 34.585 1.00 87.38 89 SER A O 1
ATOM 740 N N . TYR A 1 90 ? -28.772 -14.147 32.670 1.00 87.44 90 TYR A N 1
ATOM 741 C CA . TYR A 1 90 ? -30.182 -14.380 32.986 1.00 87.44 90 TYR A CA 1
ATOM 742 C C . TYR A 1 90 ? -30.434 -15.881 33.097 1.00 87.44 90 TYR A C 1
ATOM 744 O O . TYR A 1 90 ? -29.802 -16.670 32.388 1.00 87.44 90 TYR A O 1
ATOM 752 N N . LYS A 1 91 ? -31.346 -16.278 33.982 1.00 91.50 91 LYS A N 1
ATOM 753 C CA . LYS A 1 91 ? -31.815 -17.659 34.122 1.00 91.50 91 LYS A CA 1
ATOM 754 C C . LYS A 1 91 ? -33.198 -17.816 33.502 1.00 91.50 91 LYS A C 1
ATOM 756 O O . LYS A 1 91 ? -33.933 -16.849 33.310 1.00 91.50 91 LYS A O 1
ATOM 761 N N . GLU A 1 92 ? -33.558 -19.057 33.193 1.00 89.12 92 GLU A N 1
ATOM 762 C CA . GLU A 1 92 ? -34.915 -19.386 32.759 1.00 89.12 92 GLU A CA 1
ATOM 763 C C . GLU A 1 92 ? -35.925 -18.971 33.843 1.00 89.12 92 GLU A C 1
ATOM 765 O O . GLU A 1 92 ? -35.773 -19.333 35.010 1.00 89.12 92 GLU A O 1
ATOM 770 N N . GLY A 1 93 ? -36.930 -18.178 33.455 1.00 90.06 93 GLY A N 1
ATOM 771 C CA . GLY A 1 93 ? -37.929 -17.594 34.359 1.00 90.06 93 GLY A CA 1
ATOM 772 C C . GLY A 1 93 ? -37.670 -16.139 34.777 1.00 90.06 93 GLY A C 1
ATOM 773 O O . GLY A 1 93 ? -38.570 -15.521 35.348 1.00 90.06 93 GLY A O 1
ATOM 774 N N . ASP A 1 94 ? -36.499 -15.567 34.472 1.00 92.06 94 ASP A N 1
ATOM 775 C CA . ASP A 1 94 ? -36.220 -14.152 34.742 1.00 92.06 94 ASP A CA 1
ATOM 776 C C . ASP A 1 94 ? -36.992 -13.240 33.783 1.00 92.06 94 ASP A C 1
ATOM 778 O O . ASP A 1 94 ? -36.861 -13.341 32.564 1.00 92.06 94 ASP A O 1
ATOM 782 N N . GLN A 1 95 ? -37.745 -12.292 34.342 1.00 91.88 95 GLN A N 1
ATOM 783 C CA . GLN A 1 95 ? -38.484 -11.308 33.559 1.00 91.88 95 GLN A CA 1
ATOM 784 C C . GLN A 1 95 ? -37.589 -10.148 33.113 1.00 91.88 95 GLN A C 1
ATOM 786 O O . GLN A 1 95 ? -37.051 -9.410 33.945 1.00 91.88 95 GLN A O 1
ATOM 791 N N . VAL A 1 96 ? -37.466 -9.936 31.798 1.00 90.00 96 VAL A N 1
ATOM 792 C CA . VAL A 1 96 ? -36.577 -8.904 31.233 1.00 90.00 96 VAL A CA 1
ATOM 793 C C . VAL A 1 96 ? -37.297 -7.900 30.340 1.00 90.00 96 VAL A C 1
ATOM 795 O O . VAL A 1 96 ? -38.246 -8.202 29.617 1.00 90.00 96 VAL A O 1
ATOM 798 N N . LEU A 1 97 ? -36.803 -6.661 30.371 1.00 89.81 97 LEU A N 1
ATOM 799 C CA . LEU A 1 97 ? -37.252 -5.591 29.489 1.00 89.81 97 LEU A CA 1
ATOM 800 C C . LEU A 1 97 ? -36.292 -5.447 28.304 1.00 89.81 97 LEU A C 1
ATOM 802 O O . LEU A 1 97 ? -35.120 -5.107 28.465 1.00 89.81 97 LEU A O 1
ATOM 806 N N . VAL A 1 98 ? -36.798 -5.649 27.090 1.00 86.75 98 VAL A N 1
ATOM 807 C CA . VAL A 1 98 ? -36.001 -5.613 25.861 1.00 86.75 98 VAL A CA 1
ATOM 808 C C . VAL A 1 98 ? -35.998 -4.206 25.273 1.00 86.75 98 VAL A C 1
ATOM 810 O O . VAL A 1 98 ? -37.044 -3.604 25.009 1.00 86.75 98 VAL A O 1
ATOM 813 N N . LYS A 1 99 ? -34.799 -3.669 25.026 1.00 85.75 99 LYS A N 1
ATOM 814 C CA . LYS A 1 99 ? -34.622 -2.398 24.321 1.00 85.75 99 LYS A CA 1
ATOM 815 C C . LYS A 1 99 ? -34.658 -2.620 22.815 1.00 85.75 99 LYS A C 1
ATOM 817 O O . LYS A 1 99 ? -33.738 -3.185 22.228 1.00 85.75 99 LYS A O 1
ATOM 822 N N . LEU A 1 100 ? -35.704 -2.115 22.187 1.00 77.38 100 LEU A N 1
ATOM 823 C CA . LEU A 1 100 ? -35.951 -2.276 20.762 1.00 77.38 100 LEU A CA 1
ATOM 824 C C . LEU A 1 100 ? -35.313 -1.146 19.942 1.00 77.38 100 LEU A C 1
ATOM 826 O O . LEU A 1 100 ? -35.204 -0.009 20.406 1.00 77.38 100 LEU A O 1
ATOM 830 N N . ARG A 1 101 ? -34.864 -1.445 18.713 1.00 72.81 101 ARG A N 1
ATOM 831 C CA . ARG A 1 101 ? -34.332 -0.423 17.792 1.00 72.81 101 ARG A CA 1
ATOM 832 C C . ARG A 1 101 ? -35.502 0.218 17.031 1.00 72.81 101 ARG A C 1
ATOM 834 O O . ARG A 1 101 ? -36.059 -0.441 16.155 1.00 72.81 101 ARG A O 1
ATOM 841 N N . PRO A 1 102 ? -35.819 1.510 17.258 1.00 63.91 102 PRO A N 1
ATOM 842 C CA . PRO A 1 102 ? -37.078 2.116 16.803 1.00 63.91 102 PRO A CA 1
ATOM 843 C C . PRO A 1 102 ? -37.338 2.072 15.291 1.00 63.91 102 PRO A C 1
ATOM 845 O O . PRO A 1 102 ? -38.482 2.130 14.867 1.00 63.91 102 PRO A O 1
ATOM 848 N N . ARG A 1 103 ? -36.289 1.990 14.460 1.00 63.12 103 ARG A N 1
ATOM 849 C CA . ARG A 1 103 ? -36.400 2.028 12.988 1.00 63.12 103 ARG A CA 1
ATOM 850 C C . ARG A 1 103 ? -36.416 0.653 12.309 1.00 63.12 103 ARG A C 1
ATOM 852 O O . ARG A 1 103 ? -36.450 0.604 11.088 1.00 63.12 103 ARG A O 1
ATOM 859 N N . ARG A 1 104 ? -36.326 -0.454 13.058 1.00 57.41 104 ARG A N 1
ATOM 860 C CA . ARG A 1 104 ? -36.257 -1.817 12.484 1.00 57.41 104 ARG A CA 1
ATOM 861 C C . ARG A 1 104 ? -37.421 -2.723 12.895 1.00 57.41 104 ARG A C 1
ATOM 863 O O . ARG A 1 104 ? -37.352 -3.917 12.636 1.00 57.41 104 ARG A O 1
ATOM 870 N N . GLN A 1 105 ? -38.469 -2.185 13.522 1.00 62.09 105 GLN A N 1
ATOM 871 C CA . GLN A 1 105 ? -39.614 -2.977 13.977 1.00 62.09 105 GLN A CA 1
ATOM 872 C C . GLN A 1 105 ? -40.947 -2.369 13.558 1.00 62.09 105 GLN A C 1
ATOM 874 O O . GLN A 1 105 ? -41.354 -1.320 14.049 1.00 62.09 105 GLN A O 1
ATOM 879 N N . THR A 1 106 ? -41.624 -3.087 12.668 1.00 60.31 106 THR A N 1
ATOM 880 C CA . THR A 1 106 ? -42.984 -2.829 12.181 1.00 60.31 106 THR A CA 1
ATOM 881 C C . THR A 1 106 ? -44.062 -3.480 13.051 1.00 60.31 106 THR A C 1
ATOM 883 O O . THR A 1 106 ? -45.205 -3.043 13.032 1.00 60.31 106 THR A O 1
ATOM 886 N N . SER A 1 107 ? -43.722 -4.508 13.838 1.00 67.12 107 SER A N 1
ATOM 887 C CA . SER A 1 107 ? -44.675 -5.219 14.707 1.00 67.12 107 SER A CA 1
ATOM 888 C C . SER A 1 107 ? -44.953 -4.509 16.036 1.00 67.12 107 SER A C 1
ATOM 890 O O . SER A 1 107 ? -45.979 -4.752 16.662 1.00 67.12 107 SER A O 1
ATOM 892 N N . VAL A 1 108 ? -44.057 -3.612 16.466 1.00 62.69 108 VAL A N 1
ATOM 893 C CA . VAL A 1 108 ? -44.152 -2.849 17.725 1.00 62.69 108 VAL A CA 1
ATOM 894 C C . VAL A 1 108 ? -44.321 -1.359 17.405 1.00 62.69 108 VAL A C 1
ATOM 896 O O . VAL A 1 108 ? -43.564 -0.498 17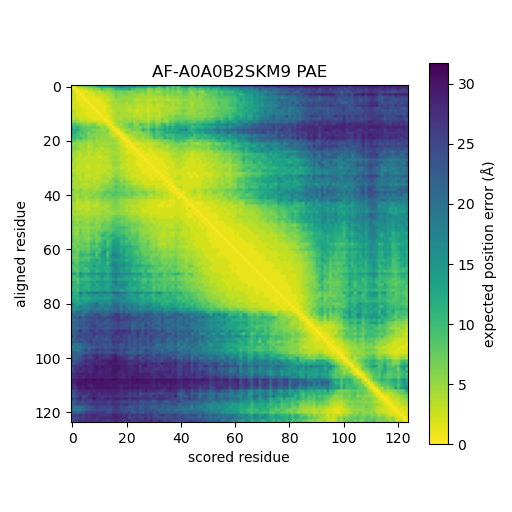.847 1.00 62.69 108 VAL A O 1
ATOM 899 N N . SER A 1 109 ? -45.287 -1.045 16.545 1.00 58.59 109 SER A N 1
ATOM 900 C CA . SER A 1 109 ? -45.578 0.312 16.068 1.00 58.59 109 SER A CA 1
ATOM 901 C C . SER A 1 109 ? -46.856 0.827 16.731 1.00 58.59 109 SER A C 1
ATOM 903 O O . SER A 1 109 ? -47.923 0.833 16.134 1.00 58.59 109 SER A O 1
ATOM 905 N N . GLY A 1 110 ? -46.764 1.194 18.012 1.00 59.94 110 GLY A N 1
ATOM 906 C CA . GLY A 1 110 ? -47.941 1.472 18.848 1.00 59.94 110 GLY A CA 1
ATOM 907 C C . GLY A 1 110 ? -48.235 2.943 19.155 1.00 59.94 110 GLY A C 1
ATOM 908 O O . GLY A 1 110 ? -49.057 3.208 20.023 1.00 59.94 110 GLY A O 1
ATOM 909 N N . GLY A 1 111 ? -47.565 3.914 18.525 1.00 59.62 111 GLY A N 1
ATOM 910 C CA . GLY A 1 111 ? -47.774 5.330 18.848 1.00 59.62 111 GLY A CA 1
ATOM 911 C C . GLY A 1 111 ? -47.676 6.252 17.639 1.00 59.62 111 GLY A C 1
ATOM 912 O O . GLY A 1 111 ? -46.728 6.156 16.865 1.00 59.62 111 GLY A O 1
ATOM 913 N N . VAL A 1 112 ? -48.620 7.195 17.536 1.00 61.56 112 VAL A N 1
ATOM 914 C CA . VAL A 1 112 ? -48.672 8.259 16.508 1.00 61.56 112 VAL A CA 1
ATOM 915 C C . VAL A 1 112 ? -47.374 9.091 16.477 1.00 61.56 112 VAL A C 1
ATOM 917 O O . VAL A 1 112 ? -46.992 9.628 15.440 1.00 61.56 112 VAL A O 1
ATOM 920 N N . HIS A 1 113 ? -46.640 9.147 17.598 1.00 73.19 113 HIS A N 1
ATOM 921 C CA . HIS A 1 113 ? -45.387 9.888 17.740 1.00 73.19 113 HIS A CA 1
ATOM 922 C C . HIS A 1 113 ? -44.228 8.997 18.211 1.00 73.19 113 HIS A C 1
ATOM 924 O O . HIS A 1 113 ? -44.136 8.621 19.379 1.00 73.19 113 HIS A O 1
ATOM 930 N N . SER A 1 114 ? -43.268 8.739 17.320 1.00 70.06 114 SER A N 1
ATOM 931 C CA . SER A 1 114 ? -42.100 7.881 17.584 1.00 70.06 114 SER A CA 1
ATOM 932 C C . SER A 1 114 ? -41.177 8.382 18.706 1.00 70.06 114 SER A C 1
ATOM 934 O O . SER A 1 114 ? -40.488 7.584 19.336 1.00 70.06 114 SER A O 1
ATOM 936 N N . LYS A 1 115 ? -41.175 9.691 18.992 1.00 73.50 115 LYS A N 1
ATOM 937 C CA . LYS A 1 115 ? -40.378 10.302 20.074 1.00 73.50 115 LYS A CA 1
ATOM 938 C C . LYS A 1 115 ? -40.945 10.070 21.479 1.00 73.50 115 LYS A C 1
ATOM 940 O O . LYS A 1 115 ? -40.183 10.148 22.434 1.00 73.50 115 LYS A O 1
ATOM 945 N N . LEU A 1 116 ? -42.245 9.795 21.599 1.00 74.06 116 LEU A N 1
ATOM 946 C CA . LEU A 1 116 ? -42.920 9.519 22.877 1.00 74.06 116 LEU A CA 1
ATOM 947 C C . LEU A 1 116 ? -43.155 8.017 23.101 1.00 74.06 116 LEU A C 1
ATOM 949 O O . LEU A 1 116 ? -43.749 7.619 24.100 1.00 74.06 116 LEU A O 1
ATOM 953 N N . ALA A 1 117 ? -42.703 7.171 22.174 1.00 76.19 117 ALA A N 1
ATOM 954 C CA . ALA A 1 117 ? -42.847 5.729 22.290 1.00 76.19 117 ALA A CA 1
ATOM 955 C C . ALA A 1 117 ? -41.990 5.164 23.436 1.00 76.19 117 ALA A C 1
ATOM 957 O O . ALA A 1 117 ? -40.913 5.678 23.758 1.00 76.19 117 ALA A O 1
ATOM 958 N N . LYS A 1 118 ? -42.451 4.054 24.028 1.00 76.62 118 LYS A N 1
ATOM 959 C CA . LYS A 1 118 ? -41.702 3.334 25.064 1.00 76.62 118 LYS A CA 1
ATOM 960 C C . LYS A 1 118 ? -40.335 2.904 24.519 1.00 76.62 118 LYS A C 1
ATOM 962 O O . LYS A 1 118 ? -40.208 2.446 23.384 1.00 76.62 118 LYS A O 1
ATOM 967 N N . ARG A 1 119 ? -39.293 3.051 25.343 1.00 78.06 119 ARG A N 1
ATOM 968 C CA . ARG A 1 119 ? -37.911 2.684 24.984 1.00 78.06 119 ARG A CA 1
ATOM 969 C C . ARG A 1 119 ? -37.598 1.206 25.245 1.00 78.06 119 ARG A C 1
ATOM 971 O O . ARG A 1 119 ? -36.723 0.651 24.586 1.00 78.06 119 ARG A O 1
ATOM 978 N N . PHE A 1 120 ? -38.304 0.596 26.191 1.00 86.94 120 PHE A N 1
ATOM 979 C CA . PHE A 1 120 ? -38.170 -0.802 26.591 1.00 86.94 120 PHE A CA 1
ATOM 980 C C . PHE A 1 120 ? -39.550 -1.475 26.600 1.00 86.94 120 PHE A C 1
ATOM 982 O O . PHE A 1 120 ? -40.545 -0.810 26.898 1.00 86.94 120 PHE A O 1
ATOM 989 N N . TYR A 1 121 ? -39.598 -2.765 26.267 1.00 84.56 121 TYR A N 1
ATOM 990 C CA . TYR A 1 121 ? -40.823 -3.559 26.106 1.00 84.56 121 TYR A CA 1
ATOM 991 C C . TYR A 1 121 ? -40.707 -4.894 26.856 1.00 84.56 121 TYR A C 1
ATOM 993 O O . TYR A 1 121 ? -39.600 -5.409 26.993 1.00 84.56 121 TYR A O 1
A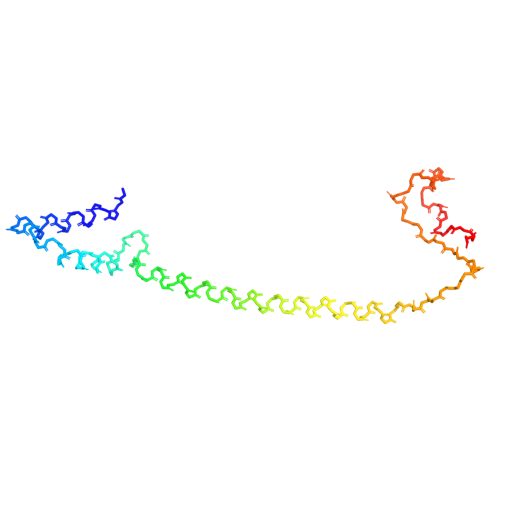TOM 1001 N N . GLY A 1 122 ? -41.831 -5.441 27.325 1.00 83.31 122 GLY A N 1
ATOM 1002 C CA . GLY A 1 122 ? -41.889 -6.601 28.231 1.00 83.31 122 GLY A CA 1
ATOM 1003 C C . GLY A 1 122 ? -42.663 -6.267 29.520 1.00 83.31 122 GLY A C 1
ATOM 1004 O O . GLY A 1 122 ? -43.357 -5.242 29.535 1.00 83.31 122 GLY A O 1
ATOM 1005 N N . PRO A 1 123 ? -42.547 -7.060 30.602 1.00 82.25 123 PRO A N 1
ATOM 1006 C CA . PRO A 1 123 ? -41.590 -8.150 30.794 1.00 82.25 123 PRO A CA 1
ATOM 1007 C C . PRO A 1 123 ? -41.933 -9.386 29.962 1.00 82.25 123 PRO A C 1
ATOM 1009 O O . PRO A 1 123 ? -43.101 -9.756 29.850 1.00 82.25 123 PRO A O 1
ATOM 1012 N N . PHE A 1 124 ? -40.903 -9.976 29.367 1.00 79.25 124 PHE A N 1
ATOM 1013 C CA . PHE A 1 124 ? -40.949 -11.301 28.753 1.00 79.25 124 PHE A CA 1
ATOM 1014 C C . PHE A 1 124 ? -40.246 -12.297 29.662 1.00 79.25 124 PHE A C 1
ATOM 1016 O O . PHE A 1 124 ? -39.319 -11.837 30.372 1.00 79.25 124 PHE A O 1
#